Protein AF-A0A3D3NQH7-F1 (afdb_monomer_lite)

Sequence (48 aa):
MASTIAVLGTLDTKGPEHAYVAELIRQRGHQTLLIDTGTGAAPTAAPD

Secondary structure (DSSP, 8-state):
---EEEEEE-HHHHHHHHHHHHHHHHHTT-EEEEEE---SS--SS---

Structure (mmCIF, N/CA/C/O backbone):
data_AF-A0A3D3NQH7-F1
#
_entry.id   AF-A0A3D3NQH7-F1
#
loop_
_atom_site.group_PDB
_atom_site.id
_atom_site.type_symbol
_atom_site.label_atom_id
_atom_site.label_alt_id
_atom_site.label_comp_id
_atom_site.label_asym_id
_atom_s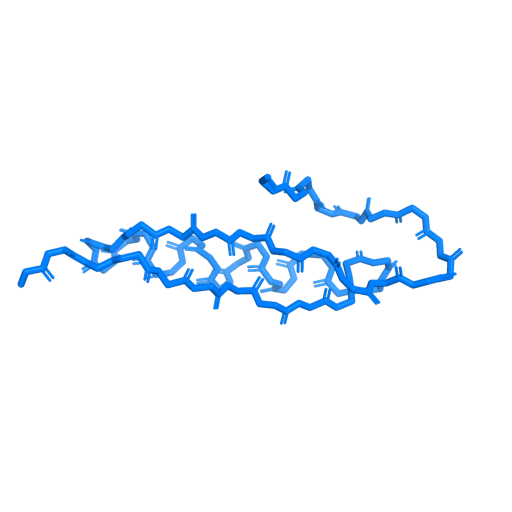ite.label_entity_id
_atom_site.label_seq_id
_atom_site.pdbx_PDB_ins_code
_atom_site.Cartn_x
_atom_site.Cartn_y
_atom_site.Cartn_z
_atom_site.occupancy
_atom_site.B_iso_or_equiv
_atom_site.auth_seq_id
_atom_site.auth_comp_id
_atom_site.auth_asym_id
_atom_site.auth_atom_id
_atom_site.pdbx_PDB_model_num
ATOM 1 N N . MET A 1 1 ? -13.891 5.830 17.791 1.00 83.19 1 MET A N 1
ATOM 2 C CA . MET A 1 1 ? -14.752 5.684 16.595 1.00 83.19 1 MET A CA 1
ATOM 3 C C . MET A 1 1 ? -13.867 5.235 15.444 1.00 83.19 1 MET A C 1
ATOM 5 O O . MET A 1 1 ? -12.709 5.639 15.421 1.00 83.19 1 MET A O 1
ATOM 9 N N . ALA A 1 2 ? -14.362 4.380 14.550 1.00 93.75 2 ALA A N 1
ATOM 10 C CA . ALA A 1 2 ? -13.622 4.018 13.344 1.00 93.75 2 ALA A CA 1
ATOM 11 C C . ALA A 1 2 ? -13.619 5.211 12.372 1.00 93.75 2 ALA A C 1
ATOM 13 O O . ALA A 1 2 ? -14.665 5.823 12.165 1.00 93.75 2 ALA A O 1
ATOM 14 N N . SER A 1 3 ? -12.457 5.530 11.802 1.00 98.25 3 SER A N 1
ATOM 15 C CA . SER A 1 3 ? -12.281 6.584 10.799 1.00 98.25 3 SER A CA 1
ATOM 16 C C . SER A 1 3 ? -11.753 5.967 9.513 1.00 98.25 3 SER A C 1
ATOM 18 O O . SER A 1 3 ? -11.056 4.952 9.560 1.00 98.25 3 SER A O 1
ATOM 20 N N . THR A 1 4 ? -12.044 6.601 8.382 1.00 98.38 4 THR A N 1
ATOM 21 C CA . THR A 1 4 ? -11.359 6.317 7.119 1.00 98.38 4 THR A CA 1
ATOM 22 C C . THR A 1 4 ? -10.116 7.191 7.030 1.00 98.38 4 THR A C 1
ATOM 24 O O . THR A 1 4 ? -10.204 8.408 7.188 1.00 98.38 4 THR A O 1
ATOM 27 N N . ILE A 1 5 ? -8.958 6.576 6.801 1.00 98.56 5 ILE A N 1
ATOM 28 C CA . ILE A 1 5 ? -7.663 7.254 6.727 1.00 98.56 5 ILE A CA 1
ATOM 29 C C . ILE A 1 5 ? -7.091 7.065 5.323 1.00 98.56 5 ILE A C 1
ATOM 31 O O . ILE A 1 5 ? -6.900 5.938 4.869 1.00 98.56 5 ILE A O 1
ATOM 35 N N . ALA A 1 6 ? -6.809 8.172 4.638 1.00 98.50 6 ALA A N 1
ATOM 36 C CA . ALA A 1 6 ? -6.127 8.134 3.353 1.00 98.50 6 ALA A CA 1
ATOM 37 C C . ALA A 1 6 ? -4.636 7.827 3.557 1.00 98.50 6 ALA A C 1
ATOM 39 O O . ALA A 1 6 ? -3.949 8.525 4.306 1.00 98.50 6 ALA A O 1
ATOM 40 N N . VAL A 1 7 ? -4.141 6.796 2.876 1.00 98.38 7 VAL A N 1
ATOM 41 C CA . VAL A 1 7 ? -2.719 6.456 2.791 1.00 98.38 7 VAL A CA 1
ATOM 42 C C . VAL A 1 7 ? -2.269 6.820 1.381 1.00 98.38 7 VAL A C 1
ATOM 44 O O . VAL A 1 7 ? -2.507 6.078 0.435 1.00 98.38 7 VAL A O 1
ATOM 47 N N . LEU A 1 8 ? -1.683 8.007 1.241 1.00 98.25 8 LEU A N 1
ATOM 48 C CA . LEU A 1 8 ? -1.254 8.569 -0.039 1.00 98.25 8 LEU A CA 1
ATOM 49 C C . LEU A 1 8 ? 0.232 8.288 -0.267 1.00 98.25 8 LEU A C 1
ATOM 51 O O . LEU A 1 8 ? 1.047 8.650 0.584 1.00 98.25 8 LEU A O 1
ATOM 55 N N . GLY A 1 9 ? 0.586 7.708 -1.412 1.00 97.75 9 GLY A N 1
ATOM 56 C CA . GLY A 1 9 ? 1.974 7.376 -1.714 1.00 97.75 9 GLY A CA 1
ATOM 57 C C . GLY A 1 9 ? 2.265 7.136 -3.186 1.00 97.75 9 GLY A C 1
ATOM 58 O O . GLY A 1 9 ? 1.372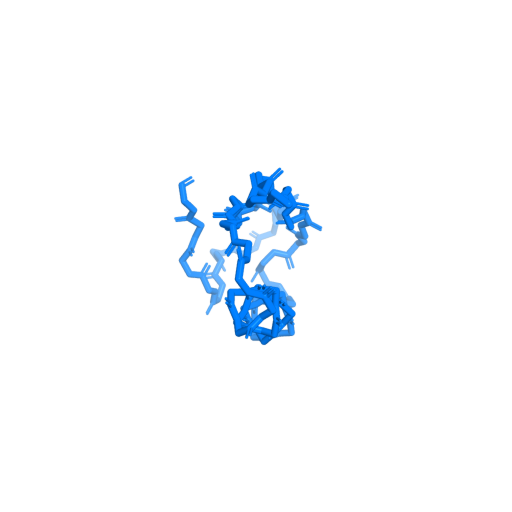 6.861 -3.977 1.00 97.75 9 GLY A O 1
ATOM 59 N N . THR A 1 10 ? 3.547 7.187 -3.538 1.00 97.88 10 THR A N 1
ATOM 60 C CA . THR A 1 10 ? 4.049 6.777 -4.855 1.00 97.88 10 THR A CA 1
ATOM 61 C C . THR A 1 10 ? 4.225 5.257 -4.869 1.00 97.88 10 THR A C 1
ATOM 63 O O . THR A 1 10 ? 5.250 4.735 -4.409 1.00 97.88 10 THR A O 1
ATOM 66 N N . LEU A 1 11 ? 3.204 4.519 -5.314 1.00 98.19 11 LEU A N 1
ATOM 67 C CA . LEU A 1 11 ? 3.191 3.055 -5.192 1.00 98.19 11 LEU A CA 1
ATOM 68 C C . LEU A 1 11 ? 4.070 2.362 -6.241 1.00 98.19 11 LEU A C 1
ATOM 70 O O . LEU A 1 11 ? 4.366 1.177 -6.098 1.00 98.19 11 LEU A O 1
ATOM 74 N N . ASP A 1 12 ? 4.532 3.086 -7.256 1.00 97.44 12 ASP A N 1
ATOM 75 C CA . ASP A 1 12 ? 5.492 2.619 -8.261 1.00 97.44 12 ASP A CA 1
ATOM 76 C C . ASP A 1 12 ? 6.855 2.218 -7.666 1.00 97.44 12 ASP A C 1
ATOM 78 O O . ASP A 1 12 ? 7.520 1.319 -8.177 1.00 97.44 12 ASP A O 1
ATOM 82 N N . THR A 1 13 ? 7.250 2.838 -6.551 1.00 97.06 13 THR A N 1
ATOM 83 C CA . THR A 1 13 ? 8.504 2.538 -5.835 1.00 97.06 13 THR A CA 1
ATOM 84 C C . THR A 1 13 ? 8.305 2.141 -4.377 1.00 97.06 13 THR A C 1
ATOM 86 O O . THR A 1 13 ? 9.160 1.450 -3.829 1.00 97.06 13 THR A O 1
ATOM 89 N N . LYS A 1 14 ? 7.201 2.568 -3.745 1.00 97.06 14 LYS A N 1
ATOM 90 C CA . LYS A 1 14 ? 6.952 2.391 -2.303 1.00 97.06 14 LYS A CA 1
ATOM 91 C C . LYS A 1 14 ? 5.653 1.651 -1.982 1.00 97.06 14 LYS A C 1
ATOM 93 O O . LYS A 1 14 ? 5.035 1.905 -0.945 1.00 97.06 14 LYS A O 1
ATOM 98 N N . GLY A 1 15 ? 5.176 0.794 -2.883 1.00 97.75 15 GLY A N 1
ATOM 99 C CA . GLY A 1 15 ? 3.929 0.051 -2.683 1.00 97.75 15 GLY A CA 1
ATOM 100 C C . GLY A 1 15 ? 3.921 -0.785 -1.396 1.00 97.75 15 GLY A C 1
ATOM 101 O O . GLY A 1 15 ? 3.014 -0.596 -0.580 1.00 97.75 15 GLY A O 1
ATOM 102 N N . PRO A 1 16 ? 4.922 -1.658 -1.154 1.00 98.31 16 PRO A N 1
ATOM 103 C CA . PRO A 1 16 ? 4.969 -2.503 0.040 1.00 98.31 16 PRO A CA 1
ATOM 104 C C . PRO A 1 16 ? 4.946 -1.719 1.357 1.00 98.31 16 PRO A C 1
ATOM 106 O O . PRO A 1 16 ? 4.271 -2.122 2.303 1.00 98.31 16 PRO A O 1
ATOM 109 N N . GLU A 1 17 ? 5.635 -0.582 1.428 1.00 98.50 17 GLU A N 1
ATOM 110 C CA . GLU A 1 17 ? 5.692 0.256 2.624 1.00 98.50 17 GLU A CA 1
ATOM 111 C C . GLU A 1 17 ? 4.335 0.896 2.929 1.00 98.50 17 GLU A C 1
ATOM 113 O O . GLU A 1 17 ? 3.902 0.907 4.084 1.00 98.50 17 GLU A O 1
ATOM 118 N N . HIS A 1 18 ? 3.632 1.389 1.905 1.00 98.50 18 HIS A N 1
ATOM 119 C CA . HIS A 1 18 ? 2.302 1.974 2.092 1.00 98.50 18 HIS A CA 1
ATOM 120 C C . HIS A 1 18 ? 1.253 0.901 2.407 1.00 98.50 18 HIS A C 1
ATOM 122 O O . HIS A 1 18 ? 0.406 1.128 3.271 1.00 98.50 18 HIS A O 1
ATOM 128 N N . ALA A 1 19 ? 1.347 -0.288 1.802 1.00 98.31 19 ALA A N 1
ATOM 129 C CA . ALA A 1 19 ? 0.502 -1.431 2.151 1.00 98.31 19 ALA A CA 1
ATOM 130 C C . ALA A 1 19 ? 0.715 -1.872 3.610 1.00 98.31 19 ALA A C 1
ATOM 132 O O . ALA A 1 19 ? -0.253 -2.119 4.330 1.00 98.31 19 ALA A O 1
ATOM 133 N N . TYR A 1 20 ? 1.968 -1.897 4.077 1.00 98.50 20 TYR A N 1
ATOM 134 C CA . TYR A 1 20 ? 2.298 -2.191 5.472 1.00 98.50 20 TYR A CA 1
ATOM 135 C C . TYR A 1 20 ? 1.691 -1.162 6.436 1.00 98.50 20 TYR A C 1
ATOM 137 O O . TYR A 1 20 ? 1.054 -1.536 7.422 1.00 98.50 20 TYR A O 1
ATOM 145 N N . VAL A 1 21 ? 1.819 0.136 6.142 1.00 98.38 21 VAL A N 1
ATOM 146 C CA . VAL A 1 21 ? 1.185 1.193 6.950 1.00 98.38 21 VAL A CA 1
ATOM 147 C C . VAL A 1 21 ? -0.341 1.072 6.927 1.00 98.38 21 VAL A C 1
ATOM 149 O O . VAL A 1 21 ? -0.971 1.206 7.977 1.00 98.38 21 VAL A O 1
ATOM 152 N N . ALA A 1 22 ? -0.939 0.777 5.770 1.00 98.38 22 ALA A N 1
ATOM 153 C CA . ALA A 1 22 ? -2.378 0.578 5.658 1.00 98.38 22 ALA A CA 1
ATOM 154 C C . ALA A 1 22 ? -2.855 -0.583 6.546 1.00 98.38 22 ALA A C 1
ATOM 156 O O . ALA A 1 22 ? -3.815 -0.436 7.300 1.00 98.38 22 ALA A O 1
ATOM 157 N N . GLU A 1 23 ? -2.138 -1.705 6.544 1.00 98.50 23 GLU A N 1
ATOM 158 C CA . GLU A 1 23 ? -2.453 -2.853 7.395 1.00 98.50 23 GLU A CA 1
ATOM 159 C C . GLU A 1 23 ? -2.342 -2.515 8.892 1.00 98.50 23 GLU A C 1
ATOM 161 O O . GLU A 1 23 ? -3.244 -2.812 9.676 1.00 98.50 23 GLU A O 1
ATOM 166 N N . LEU A 1 24 ? -1.305 -1.777 9.298 1.00 98.69 24 LEU A N 1
ATOM 167 C CA . LEU A 1 24 ? -1.171 -1.285 10.674 1.00 98.69 24 LEU A CA 1
ATOM 168 C C . LEU A 1 24 ? -2.324 -0.363 11.103 1.00 98.69 24 LEU A C 1
ATOM 170 O O . LEU A 1 24 ? -2.696 -0.343 12.283 1.00 98.69 24 LEU A O 1
ATOM 174 N N . ILE A 1 25 ? -2.871 0.429 10.180 1.00 98.50 25 ILE A N 1
ATOM 175 C CA . ILE A 1 25 ? -4.035 1.282 10.434 1.00 98.50 25 ILE A CA 1
ATOM 176 C C . ILE A 1 25 ? -5.301 0.423 10.568 1.00 98.50 25 ILE A C 1
ATOM 178 O O . ILE A 1 25 ? -6.069 0.630 11.514 1.00 98.50 25 ILE A O 1
ATOM 182 N N . ARG A 1 26 ? -5.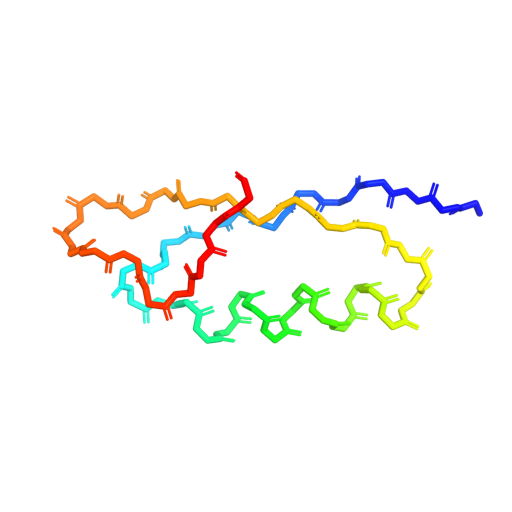487 -0.583 9.701 1.00 98.12 26 ARG A N 1
ATOM 183 C CA . ARG A 1 26 ? -6.601 -1.546 9.796 1.00 98.12 26 ARG A CA 1
ATOM 184 C C . ARG A 1 26 ? -6.591 -2.291 11.132 1.00 98.12 26 ARG A C 1
ATOM 186 O O . ARG A 1 26 ? -7.615 -2.345 11.810 1.00 98.12 26 ARG A O 1
ATOM 193 N N . GLN A 1 27 ? -5.422 -2.749 11.581 1.00 98.56 27 GLN A N 1
ATOM 194 C CA . G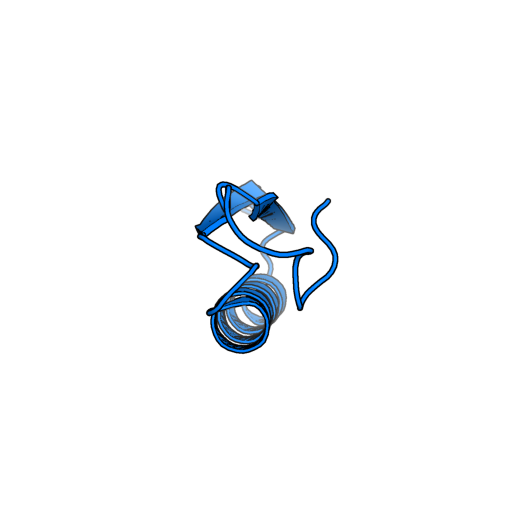LN A 1 27 ? -5.237 -3.418 12.880 1.00 98.56 27 GLN A CA 1
ATOM 195 C C . GLN A 1 27 ? -5.596 -2.541 14.088 1.00 98.56 27 GLN A C 1
ATOM 197 O O . GLN A 1 27 ? -5.933 -3.059 15.151 1.00 98.56 27 GLN A O 1
ATOM 202 N N . ARG A 1 28 ? -5.562 -1.212 13.940 1.00 98.12 28 ARG A N 1
ATOM 203 C CA . ARG A 1 28 ? -5.990 -0.255 14.976 1.00 98.12 28 ARG A CA 1
ATOM 204 C C . ARG A 1 28 ? -7.499 0.022 14.959 1.00 98.12 28 ARG A C 1
ATOM 206 O O . ARG A 1 28 ? -7.972 0.843 15.740 1.00 98.12 28 ARG A O 1
ATOM 213 N N . GLY A 1 29 ? -8.261 -0.665 14.106 1.00 98.19 29 GLY A N 1
ATOM 214 C CA . GLY A 1 29 ? -9.718 -0.538 14.016 1.00 98.19 29 GLY A CA 1
ATOM 215 C C . GLY A 1 29 ? -10.192 0.606 13.115 1.00 98.19 29 GLY A C 1
ATOM 216 O O . GLY A 1 29 ? -11.310 1.099 13.277 1.00 98.19 29 GLY A O 1
ATOM 217 N N . HIS A 1 30 ? -9.351 1.054 12.184 1.00 98.69 30 HIS A N 1
ATOM 218 C CA . HIS A 1 30 ? -9.691 2.073 11.190 1.00 98.69 30 HIS A CA 1
ATOM 219 C C . HIS A 1 30 ? -9.833 1.461 9.793 1.00 98.69 30 HIS A C 1
ATOM 221 O O . HIS A 1 30 ? -9.383 0.349 9.537 1.00 98.69 30 HIS A O 1
ATOM 227 N N . GLN A 1 31 ? -10.477 2.186 8.885 1.00 98.38 31 GLN A N 1
ATOM 228 C CA . GLN A 1 31 ? -10.486 1.851 7.463 1.00 98.38 31 GLN A CA 1
ATOM 229 C C . GLN A 1 31 ? -9.378 2.635 6.764 1.00 98.38 31 GLN A C 1
ATOM 231 O O . GLN A 1 31 ? -9.035 3.740 7.189 1.00 98.38 31 GLN A O 1
ATOM 236 N N . THR A 1 32 ? -8.838 2.092 5.680 1.00 98.38 32 THR A N 1
ATOM 237 C CA . THR A 1 32 ? -7.846 2.793 4.861 1.00 98.38 32 THR A CA 1
ATOM 238 C C . THR A 1 32 ? -8.345 2.956 3.441 1.00 98.38 32 THR A C 1
ATOM 240 O O . THR A 1 32 ? -9.041 2.076 2.945 1.00 98.38 32 THR A O 1
ATOM 243 N N . LEU A 1 33 ? -7.949 4.064 2.823 1.00 98.56 33 LEU A N 1
ATOM 244 C CA . LEU A 1 33 ? -8.049 4.318 1.391 1.00 98.56 33 LEU A CA 1
ATOM 245 C C . LEU A 1 33 ? -6.619 4.487 0.861 1.00 98.56 33 LEU A C 1
ATOM 247 O O . LEU A 1 33 ? -5.982 5.504 1.151 1.00 98.56 33 LEU A O 1
ATOM 251 N N . LEU A 1 34 ? -6.089 3.476 0.178 1.00 98.44 34 LEU A N 1
ATOM 252 C CA . LEU A 1 34 ? -4.742 3.468 -0.386 1.00 98.44 34 LEU A CA 1
ATOM 253 C C . LEU A 1 34 ? -4.755 4.148 -1.759 1.00 98.44 34 LEU A C 1
ATOM 255 O O . LEU A 1 34 ? -5.353 3.643 -2.702 1.00 98.44 34 LEU A O 1
ATOM 259 N N . ILE A 1 35 ? -4.090 5.296 -1.869 1.00 98.56 35 ILE A N 1
ATOM 260 C CA . ILE A 1 35 ? -4.125 6.148 -3.062 1.00 98.56 35 ILE A CA 1
ATOM 261 C C . ILE A 1 35 ? -2.738 6.186 -3.696 1.00 98.56 35 ILE A C 1
ATOM 263 O O . ILE A 1 35 ? -1.768 6.593 -3.048 1.00 98.56 35 ILE A O 1
ATOM 267 N N . ASP A 1 36 ? -2.671 5.818 -4.975 1.00 98.31 36 ASP A N 1
ATOM 268 C CA . ASP A 1 36 ? -1.463 5.953 -5.782 1.00 98.31 36 ASP A CA 1
ATOM 269 C C . ASP A 1 36 ? -1.320 7.362 -6.366 1.00 98.31 36 ASP A C 1
ATOM 271 O O . ASP A 1 36 ? -2.237 7.900 -6.987 1.00 98.31 36 ASP A O 1
ATOM 275 N N . THR A 1 37 ? -0.142 7.952 -6.184 1.00 97.81 37 THR A N 1
ATOM 276 C CA . THR A 1 37 ? 0.297 9.192 -6.844 1.00 97.81 37 THR A CA 1
ATOM 277 C C . THR A 1 37 ? 1.592 9.011 -7.635 1.00 97.81 37 THR A C 1
ATOM 279 O O . THR A 1 37 ? 2.211 9.995 -8.049 1.00 97.81 37 THR A O 1
ATOM 282 N N . GLY A 1 38 ? 2.014 7.762 -7.855 1.00 96.88 38 GLY A N 1
ATOM 283 C CA . GLY A 1 38 ? 3.114 7.413 -8.744 1.00 96.88 38 GLY A CA 1
ATOM 284 C C . GLY A 1 38 ? 2.812 7.810 -10.191 1.00 96.88 38 GLY A C 1
ATOM 285 O O . GLY A 1 38 ? 1.683 7.719 -10.665 1.00 96.88 38 GLY A O 1
ATOM 286 N N . THR A 1 39 ? 3.834 8.282 -10.903 1.00 97.00 39 THR A N 1
ATOM 287 C CA . THR A 1 39 ? 3.726 8.680 -12.324 1.00 97.00 39 THR A CA 1
ATOM 288 C C . THR A 1 39 ? 4.751 7.979 -13.215 1.00 97.00 39 THR A C 1
ATOM 290 O O . THR A 1 39 ? 4.769 8.212 -14.422 1.00 97.00 39 THR A O 1
ATOM 293 N N . GLY A 1 40 ? 5.614 7.136 -12.634 1.00 96.06 40 GLY A N 1
ATOM 294 C CA . GLY A 1 40 ? 6.674 6.432 -13.347 1.00 96.06 40 GLY A CA 1
ATOM 295 C C . GLY A 1 40 ? 6.231 5.063 -13.85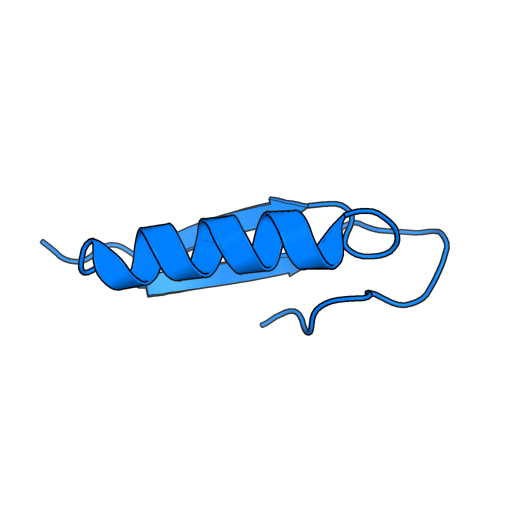3 1.00 96.06 40 GLY A C 1
ATOM 296 O O . GLY A 1 40 ? 5.910 4.895 -15.028 1.00 96.06 40 GLY A O 1
ATOM 297 N N . ALA A 1 41 ? 6.280 4.067 -12.972 1.00 96.38 41 ALA A N 1
ATOM 298 C 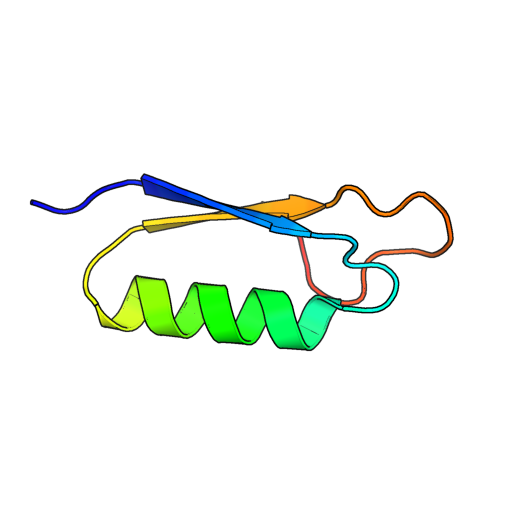CA . ALA A 1 41 ? 5.922 2.685 -13.286 1.00 96.38 41 ALA A CA 1
ATOM 299 C C . ALA A 1 41 ? 4.515 2.335 -12.777 1.00 96.38 41 ALA A C 1
ATOM 301 O O . ALA A 1 41 ? 3.862 3.131 -12.108 1.00 96.38 41 ALA A O 1
ATOM 302 N N . ALA A 1 42 ? 4.048 1.125 -13.091 1.00 97.44 42 ALA A N 1
ATOM 303 C CA . ALA A 1 42 ? 2.828 0.597 -12.492 1.00 97.44 42 ALA A CA 1
ATOM 304 C C . ALA A 1 42 ? 2.997 0.437 -10.966 1.00 97.44 42 ALA A C 1
ATOM 306 O O . ALA A 1 42 ? 4.102 0.126 -10.505 1.00 97.44 42 ALA A O 1
ATOM 307 N N . PRO A 1 43 ? 1.921 0.602 -10.182 1.00 97.69 43 PRO A N 1
ATOM 308 C CA . PRO A 1 43 ? 1.984 0.455 -8.739 1.00 97.69 43 PRO A CA 1
ATOM 309 C C . PRO A 1 43 ? 2.349 -0.978 -8.335 1.00 97.69 43 PRO A C 1
ATOM 311 O O . PRO A 1 43 ? 1.884 -1.958 -8.918 1.00 97.69 43 PRO A O 1
ATOM 314 N N . THR A 1 44 ? 3.172 -1.100 -7.296 1.00 97.81 44 THR A N 1
ATOM 315 C CA . THR A 1 44 ? 3.625 -2.384 -6.728 1.00 97.81 44 THR A CA 1
ATOM 316 C C . THR A 1 44 ? 2.726 -2.897 -5.595 1.00 97.81 44 THR A C 1
ATOM 318 O O . THR A 1 44 ? 2.878 -4.031 -5.146 1.00 97.81 44 THR A O 1
ATOM 321 N N . ALA A 1 45 ? 1.759 -2.084 -5.161 1.00 97.38 45 ALA A N 1
ATOM 322 C CA . ALA A 1 45 ? 0.641 -2.458 -4.298 1.00 97.38 45 ALA A CA 1
ATOM 323 C C . ALA A 1 45 ? -0.662 -1.958 -4.932 1.00 97.38 45 ALA A C 1
ATOM 325 O O . ALA A 1 45 ? -0.671 -0.883 -5.523 1.00 97.38 45 ALA A O 1
ATOM 326 N N . ALA A 1 46 ? -1.747 -2.725 -4.828 1.00 97.12 46 ALA A N 1
ATOM 327 C CA . ALA A 1 46 ? -3.017 -2.361 -5.451 1.00 97.12 46 ALA A CA 1
ATOM 328 C C . ALA A 1 46 ? -3.659 -1.160 -4.724 1.00 97.12 46 ALA A C 1
ATOM 330 O O . ALA A 1 46 ? -3.930 -1.293 -3.530 1.00 97.12 46 ALA A O 1
ATOM 331 N N . PRO A 1 47 ? -3.885 -0.015 -5.397 1.00 96.69 47 PRO A N 1
ATOM 332 C CA . PRO A 1 47 ? -4.674 1.081 -4.838 1.00 96.69 47 PRO A CA 1
ATOM 333 C C . PRO A 1 47 ? -6.162 0.705 -4.729 1.00 96.69 47 PRO A C 1
ATOM 335 O O . PRO A 1 47 ? -6.614 -0.239 -5.384 1.00 96.69 47 PRO A O 1
ATOM 338 N N . ASP A 1 48 ? -6.893 1.456 -3.901 1.00 95.69 48 ASP A N 1
ATOM 339 C CA . ASP A 1 48 ? -8.347 1.344 -3.700 1.00 95.69 48 ASP A CA 1
ATOM 340 C C . ASP A 1 48 ? -9.154 2.201 -4.701 1.00 95.69 48 ASP A C 1
ATOM 342 O O . ASP A 1 48 ? -8.663 3.282 -5.114 1.00 95.69 48 ASP A O 1
#

Radius of gyration: 10.67 Å; chains: 1; bounding box: 23×13×30 Å

pLDDT: mean 97.53, std 2.29, range [83.19, 98.69]

Foldseek 3Di:
DAEEAEQEDAQQPCVVVSVVVQVVSVVVVYHYFYHHPHDDDDGPHDGD